Protein AF-A0A2W5XMQ4-F1 (afdb_monomer_lite)

Sequence (78 aa):
MRRSYLDYAMSVIVARALPDVRDGLKPVHRRILYAMLQLGLAPDKPHRKCAGTVGEVLKNYHPHGDVSVYDALVRMAQ

Foldseek 3Di:
DVVVVVVVVVCCVPQNPAADPVPRDHQLVVLLVVLCVVVVVDPVDDDDDVCVSLVSSCVPPNVDDSVVNVVVVVVVVD

Secondary structure (DSSP, 8-state):
-HHHHHHHHHHHIIIIISPPTTT---HHHHHHHHHHHHTT--TTSPP--HHHHHHHHHHHT--S-HHHHHHHHHHHT-

Structure (mmCIF, N/CA/C/O backbone):
data_AF-A0A2W5XMQ4-F1
#
_entry.id   AF-A0A2W5XMQ4-F1
#
loop_
_atom_site.group_PDB
_atom_site.id
_atom_site.type_symbol
_atom_site.label_atom_id
_atom_site.label_alt_id
_atom_site.label_comp_id
_atom_site.label_asym_id
_atom_site.label_entity_id
_atom_site.label_seq_id
_atom_site.pdbx_PDB_ins_code
_atom_site.Cartn_x
_atom_site.Cartn_y
_atom_site.Cartn_z
_atom_site.occupancy
_atom_site.B_iso_or_equiv
_atom_site.auth_seq_id
_atom_site.auth_comp_id
_atom_site.auth_asym_id
_atom_site.auth_atom_id
_atom_site.pdbx_PDB_model_num
ATOM 1 N N . MET A 1 1 ? 21.929 1.413 -22.610 1.00 82.44 1 MET A N 1
ATOM 2 C CA . MET A 1 1 ? 20.644 2.152 -22.558 1.00 82.44 1 M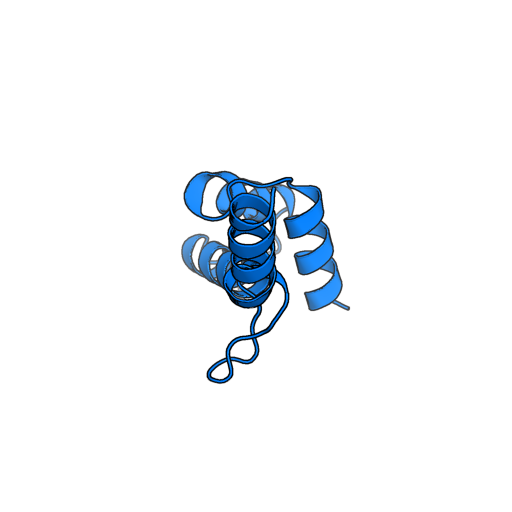ET A CA 1
ATOM 3 C C . MET A 1 1 ? 19.428 1.298 -22.913 1.00 82.44 1 MET A C 1
ATOM 5 O O . MET A 1 1 ? 18.533 1.216 -22.086 1.00 82.44 1 MET A O 1
ATOM 9 N N . ARG A 1 2 ? 19.378 0.629 -24.079 1.00 90.19 2 ARG A N 1
ATOM 10 C CA . ARG A 1 2 ? 18.192 -0.141 -24.528 1.00 90.19 2 ARG A CA 1
ATOM 11 C C . ARG A 1 2 ? 17.664 -1.166 -23.509 1.00 90.19 2 ARG A C 1
ATOM 13 O O . ARG A 1 2 ? 16.463 -1.222 -23.293 1.00 90.19 2 ARG A O 1
ATOM 20 N N . ARG A 1 3 ? 18.551 -1.936 -22.865 1.00 92.69 3 ARG A N 1
ATOM 21 C CA . ARG A 1 3 ? 18.176 -2.939 -21.850 1.00 92.69 3 ARG A CA 1
ATOM 22 C C . ARG A 1 3 ? 17.546 -2.302 -20.608 1.00 92.69 3 ARG A C 1
ATOM 24 O O . ARG A 1 3 ? 16.421 -2.628 -20.275 1.00 92.69 3 ARG A O 1
ATOM 31 N N . SER A 1 4 ? 18.218 -1.319 -20.007 1.00 93.06 4 SER A N 1
ATOM 32 C CA . SER A 1 4 ? 17.706 -0.593 -18.835 1.00 93.06 4 SER A CA 1
ATOM 33 C C . SER A 1 4 ? 16.367 0.099 -19.104 1.00 93.06 4 SER A C 1
ATOM 35 O O . SER A 1 4 ? 15.504 0.123 -18.234 1.00 93.06 4 SER A O 1
ATOM 37 N N . TYR A 1 5 ? 16.179 0.634 -20.316 1.00 95.19 5 TYR A N 1
ATOM 38 C CA . TYR A 1 5 ? 14.899 1.205 -20.730 1.00 95.19 5 TYR A CA 1
ATOM 39 C C . TYR A 1 5 ? 13.798 0.140 -20.796 1.00 95.19 5 TYR A C 1
ATOM 41 O O . TYR A 1 5 ? 12.716 0.354 -20.257 1.00 95.19 5 TYR A O 1
ATOM 49 N N . LEU A 1 6 ? 14.082 -1.011 -21.414 1.00 95.50 6 LEU A N 1
ATOM 50 C CA . LEU A 1 6 ? 13.129 -2.116 -21.521 1.00 95.50 6 LEU A CA 1
ATOM 51 C C . LEU A 1 6 ? 12.749 -2.671 -20.138 1.00 95.50 6 LEU A C 1
ATOM 53 O O . LEU A 1 6 ? 11.565 -2.848 -19.863 1.00 95.50 6 LEU A O 1
ATOM 57 N N . ASP A 1 7 ? 13.735 -2.883 -19.262 1.00 94.75 7 ASP A N 1
ATOM 58 C CA . ASP A 1 7 ? 13.528 -3.403 -17.905 1.00 94.75 7 ASP A CA 1
ATOM 59 C C . ASP A 1 7 ? 12.655 -2.443 -17.080 1.00 94.75 7 ASP A C 1
ATOM 61 O O . ASP A 1 7 ? 11.687 -2.855 -16.435 1.00 94.75 7 ASP A O 1
ATOM 65 N N . TYR A 1 8 ? 12.937 -1.136 -17.157 1.00 94.31 8 TYR A N 1
ATOM 66 C CA . TYR A 1 8 ? 12.123 -0.125 -16.488 1.00 94.31 8 TYR A CA 1
ATOM 67 C C . TYR A 1 8 ? 10.706 -0.055 -17.066 1.00 94.31 8 TYR A C 1
ATOM 69 O O . TYR A 1 8 ? 9.739 -0.103 -16.303 1.00 94.31 8 TYR A O 1
ATOM 77 N N . ALA A 1 9 ? 10.560 0.003 -18.393 1.00 95.38 9 ALA A N 1
ATOM 78 C CA . ALA A 1 9 ? 9.258 0.058 -19.053 1.00 95.38 9 ALA A CA 1
ATOM 79 C C . ALA A 1 9 ? 8.387 -1.148 -18.673 1.00 95.38 9 ALA A C 1
ATOM 81 O O . ALA A 1 9 ? 7.227 -0.979 -18.294 1.00 95.38 9 ALA A O 1
ATOM 82 N N . MET A 1 10 ? 8.965 -2.352 -18.681 1.00 95.19 10 MET A N 1
ATOM 83 C CA . MET A 1 10 ? 8.262 -3.570 -18.285 1.00 95.19 10 MET A CA 1
ATOM 84 C C . MET A 1 10 ? 7.836 -3.529 -16.814 1.00 95.19 10 MET A C 1
ATOM 86 O O . MET A 1 10 ? 6.688 -3.842 -16.497 1.00 95.19 10 MET A O 1
ATOM 90 N N . SER A 1 11 ? 8.720 -3.068 -15.918 1.00 92.69 11 SER A N 1
ATOM 91 C CA . SER A 1 11 ? 8.394 -2.920 -14.492 1.00 92.69 11 SER A CA 1
ATOM 92 C C . SER A 1 11 ? 7.215 -1.967 -14.258 1.00 92.69 11 SER A C 1
ATOM 94 O O . SER A 1 11 ? 6.360 -2.225 -13.410 1.00 92.69 11 SER A O 1
ATOM 96 N N . VAL A 1 12 ? 7.127 -0.887 -15.041 1.00 93.38 12 VAL A N 1
ATOM 97 C CA . VAL A 1 12 ? 6.039 0.088 -14.940 1.00 93.38 12 VAL A CA 1
ATOM 98 C C . VAL A 1 12 ? 4.731 -0.509 -15.444 1.00 93.38 12 VAL A C 1
ATOM 100 O O . VAL A 1 12 ? 3.713 -0.376 -14.766 1.00 93.38 12 VAL A O 1
ATOM 103 N N . ILE A 1 13 ? 4.748 -1.178 -16.598 1.00 93.19 13 ILE A N 1
ATOM 104 C CA . ILE A 1 13 ? 3.544 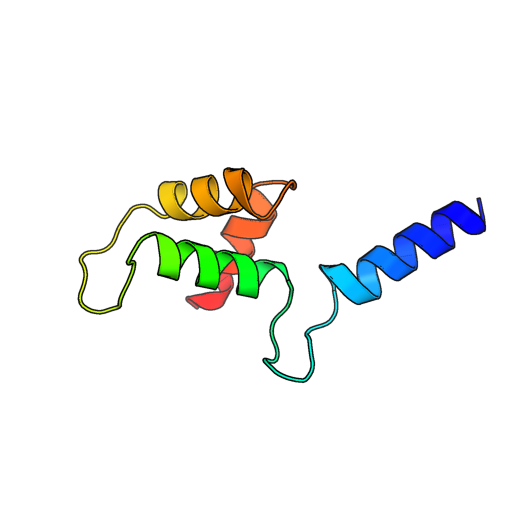-1.750 -17.213 1.00 93.19 13 ILE A CA 1
ATOM 105 C C . ILE A 1 13 ? 2.935 -2.818 -16.301 1.00 93.19 13 ILE A C 1
ATOM 107 O O . ILE A 1 13 ? 1.754 -2.735 -15.972 1.00 93.19 13 ILE A O 1
ATOM 111 N N . VAL A 1 14 ? 3.745 -3.779 -15.854 1.00 91.12 14 VAL A N 1
ATOM 112 C CA . VAL A 1 14 ? 3.254 -4.972 -15.149 1.00 91.12 14 VAL A CA 1
ATOM 113 C C . VAL A 1 14 ? 3.009 -4.711 -13.663 1.00 91.12 14 VAL A C 1
ATOM 115 O O . VAL A 1 14 ? 2.026 -5.188 -13.105 1.00 91.12 14 VAL A O 1
ATOM 118 N N . ALA A 1 15 ? 3.893 -3.963 -12.997 1.00 89.31 15 ALA A N 1
ATOM 119 C CA . ALA A 1 15 ? 3.916 -3.891 -11.535 1.00 89.31 15 ALA A CA 1
ATOM 120 C C . ALA A 1 15 ? 3.574 -2.506 -10.962 1.00 89.31 15 ALA A C 1
ATOM 122 O O . ALA A 1 15 ? 3.726 -2.287 -9.756 1.00 89.31 15 ALA A O 1
ATOM 123 N N . ARG A 1 16 ? 3.105 -1.557 -11.785 1.00 91.94 16 ARG A N 1
ATOM 124 C CA . ARG A 1 16 ? 2.773 -0.202 -11.313 1.00 91.94 16 ARG A CA 1
ATOM 125 C C . ARG A 1 16 ? 1.521 0.389 -11.953 1.00 91.94 16 ARG A C 1
ATOM 127 O O . ARG A 1 16 ? 0.622 0.821 -11.235 1.00 91.94 16 ARG A O 1
ATOM 134 N N . ALA A 1 17 ? 1.485 0.471 -13.279 1.00 90.94 17 ALA A N 1
ATOM 135 C CA . ALA A 1 17 ? 0.563 1.346 -13.994 1.00 90.94 17 ALA A CA 1
ATOM 136 C C . ALA A 1 17 ? -0.789 0.697 -14.297 1.00 90.94 17 ALA A C 1
ATOM 138 O O . ALA A 1 17 ? -1.815 1.362 -14.116 1.00 90.94 17 ALA A O 1
ATOM 139 N N . LEU A 1 18 ? -0.792 -0.560 -14.750 1.00 93.81 18 LEU A N 1
ATOM 140 C CA . LEU A 1 18 ? -1.999 -1.255 -15.189 1.00 93.81 18 LEU A CA 1
ATOM 141 C C . LEU A 1 18 ? -2.613 -2.100 -14.058 1.00 93.81 18 LEU A C 1
ATOM 143 O O . LEU A 1 18 ? -1.875 -2.650 -13.237 1.00 93.81 18 LEU A O 1
ATOM 147 N N . PRO A 1 19 ? -3.953 -2.174 -13.974 1.00 95.75 19 PRO A N 1
ATOM 148 C CA . PRO A 1 19 ? -4.633 -3.074 -13.051 1.00 95.75 19 PRO A CA 1
ATOM 149 C C . PRO A 1 19 ? -4.570 -4.532 -13.529 1.00 95.75 19 PRO A C 1
ATOM 151 O O . PRO A 1 19 ? -4.444 -4.801 -14.724 1.00 95.75 19 PRO A O 1
ATOM 154 N N . ASP A 1 20 ? -4.696 -5.470 -12.590 1.00 95.38 20 ASP A N 1
ATOM 155 C CA . ASP A 1 20 ? -4.907 -6.886 -12.912 1.00 95.38 20 ASP A CA 1
ATOM 156 C C . ASP A 1 20 ? -6.372 -7.114 -13.321 1.00 95.38 20 ASP A C 1
ATOM 158 O O . ASP A 1 20 ? -7.282 -6.524 -12.744 1.00 95.38 20 ASP A O 1
ATOM 162 N N . VAL A 1 21 ? -6.616 -7.970 -14.313 1.00 96.50 21 VAL A N 1
ATOM 163 C CA . VAL A 1 21 ? -7.965 -8.239 -14.843 1.00 96.50 21 VAL A CA 1
ATOM 164 C C . VAL A 1 21 ? -8.878 -8.946 -13.837 1.00 96.50 21 VAL A C 1
ATOM 166 O O . VAL A 1 21 ? -10.096 -8.828 -13.925 1.00 96.50 21 VAL A O 1
ATOM 169 N N . ARG A 1 22 ? -8.309 -9.686 -12.879 1.00 96.88 22 ARG A N 1
ATOM 170 C CA . ARG A 1 22 ? -9.080 -10.520 -11.945 1.00 96.88 22 ARG A CA 1
ATOM 171 C C . ARG A 1 22 ? -9.758 -9.711 -10.849 1.00 96.88 22 ARG A C 1
ATOM 173 O O . ARG A 1 22 ? -10.832 -10.088 -10.399 1.00 96.88 22 ARG A O 1
ATOM 180 N N . ASP A 1 23 ? -9.112 -8.638 -10.402 1.00 96.31 23 ASP A N 1
ATOM 181 C CA . ASP A 1 23 ? -9.589 -7.807 -9.293 1.00 96.31 23 ASP A CA 1
ATOM 182 C C . ASP A 1 23 ? -9.718 -6.319 -9.652 1.00 96.31 23 ASP A C 1
ATOM 184 O O . ASP A 1 23 ? -10.257 -5.545 -8.867 1.00 96.31 23 ASP A O 1
ATOM 188 N N . GLY A 1 24 ? -9.242 -5.895 -10.826 1.00 96.00 24 GLY A N 1
ATOM 189 C CA . GLY A 1 24 ? -9.251 -4.495 -11.246 1.00 96.00 24 GLY A CA 1
ATOM 190 C C . GLY A 1 24 ? -8.293 -3.603 -10.448 1.00 96.00 24 GLY A C 1
ATOM 191 O O . GLY A 1 24 ? -8.333 -2.379 -10.586 1.00 96.00 24 GLY A O 1
ATOM 192 N N . LEU A 1 25 ? -7.414 -4.172 -9.615 1.00 96.5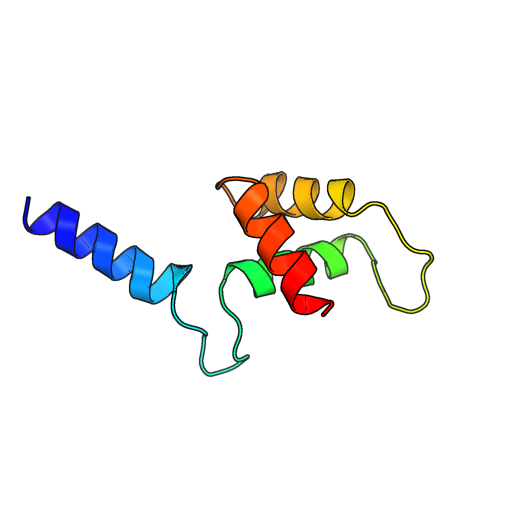6 25 LEU A N 1
ATOM 193 C CA . LEU A 1 25 ? -6.566 -3.416 -8.699 1.00 96.56 25 LEU A CA 1
ATOM 194 C C . LEU A 1 25 ? -5.136 -3.272 -9.216 1.00 96.56 25 LEU A C 1
ATOM 196 O O . LEU A 1 25 ? -4.480 -4.226 -9.650 1.00 96.56 25 LEU A O 1
ATOM 200 N N . LYS A 1 26 ? -4.599 -2.059 -9.059 1.00 96.19 26 LYS A N 1
ATOM 201 C CA . LYS A 1 26 ? -3.157 -1.816 -9.149 1.00 96.19 26 LYS A CA 1
ATOM 202 C C . LYS A 1 26 ? -2.453 -2.379 -7.907 1.00 96.19 26 LYS A C 1
ATOM 204 O O . LYS A 1 26 ? -3.067 -2.454 -6.836 1.00 96.19 26 LYS A O 1
ATOM 209 N N . PRO A 1 27 ? -1.147 -2.696 -7.982 1.00 96.06 27 PRO A N 1
ATOM 210 C CA . PRO A 1 27 ? -0.414 -3.262 -6.848 1.00 96.06 27 PRO A CA 1
ATOM 211 C C . PRO A 1 27 ? -0.468 -2.428 -5.561 1.00 96.06 27 PRO A C 1
ATOM 213 O O . PRO A 1 27 ? -0.512 -3.001 -4.476 1.00 96.06 27 PRO A O 1
ATOM 216 N N . VAL A 1 28 ? -0.509 -1.092 -5.652 1.00 96.94 28 VAL A N 1
ATOM 217 C CA . VAL A 1 28 ? -0.611 -0.216 -4.469 1.00 96.94 28 VAL A CA 1
ATOM 218 C C . VAL A 1 28 ? -1.949 -0.376 -3.737 1.00 96.94 28 VAL A C 1
ATOM 220 O O . VAL A 1 28 ? -1.945 -0.532 -2.520 1.00 96.94 28 VAL A O 1
ATOM 223 N N . HIS A 1 29 ? -3.073 -0.451 -4.461 1.00 97.44 29 HIS A N 1
ATOM 224 C CA . HIS A 1 29 ? -4.402 -0.634 -3.863 1.00 97.44 29 HIS A CA 1
ATOM 225 C C . HIS A 1 29 ? -4.490 -1.975 -3.132 1.00 97.44 29 HIS A C 1
ATOM 227 O O . HIS A 1 29 ? -4.914 -2.036 -1.981 1.00 97.44 29 HIS A O 1
ATOM 233 N N . ARG A 1 30 ? -3.999 -3.047 -3.769 1.00 97.31 30 ARG A N 1
ATOM 234 C CA . ARG A 1 30 ? -4.005 -4.396 -3.189 1.00 97.31 30 ARG A CA 1
ATOM 235 C C . ARG A 1 30 ? -3.209 -4.463 -1.886 1.00 97.31 30 ARG A C 1
ATOM 237 O O . ARG A 1 30 ? -3.676 -5.044 -0.914 1.00 97.31 30 ARG A O 1
ATOM 244 N N . ARG A 1 31 ? -2.030 -3.834 -1.846 1.00 97.50 31 ARG A N 1
ATOM 245 C CA . ARG A 1 31 ? -1.185 -3.772 -0.641 1.00 97.50 31 ARG A CA 1
ATOM 246 C C . ARG A 1 31 ? -1.853 -2.987 0.488 1.00 97.50 31 ARG A C 1
ATOM 248 O O . ARG A 1 31 ? -1.788 -3.430 1.628 1.00 97.50 31 ARG A O 1
ATOM 255 N N . ILE A 1 32 ? -2.517 -1.871 0.175 1.00 97.31 32 ILE A N 1
ATOM 256 C CA . ILE A 1 32 ? -3.272 -1.078 1.158 1.00 97.31 32 ILE A CA 1
ATOM 257 C C . ILE A 1 32 ? -4.398 -1.911 1.770 1.00 97.31 32 ILE A C 1
ATOM 259 O O . ILE A 1 32 ? -4.445 -2.056 2.988 1.00 97.31 32 ILE A O 1
ATOM 263 N N . LEU A 1 33 ? -5.261 -2.506 0.943 1.00 97.12 33 LEU A N 1
ATOM 264 C CA . LEU A 1 33 ? -6.388 -3.310 1.426 1.00 97.12 33 LEU A CA 1
ATOM 265 C C . LEU A 1 33 ? -5.914 -4.527 2.228 1.00 97.12 33 LEU A C 1
ATOM 267 O O . LEU A 1 33 ? -6.487 -4.846 3.267 1.00 97.12 33 LEU A O 1
ATOM 271 N N . TYR A 1 34 ? -4.826 -5.168 1.794 1.00 97.25 34 TYR A N 1
ATOM 272 C CA . TYR A 1 34 ? -4.234 -6.280 2.528 1.00 97.25 34 TYR A CA 1
ATOM 273 C C . TYR A 1 34 ? -3.681 -5.848 3.893 1.00 97.25 34 TYR A C 1
ATOM 275 O O . TYR A 1 34 ? -3.957 -6.502 4.894 1.00 97.25 34 TYR A O 1
ATOM 283 N N . ALA A 1 35 ? -2.965 -4.724 3.974 1.00 97.12 35 ALA A N 1
ATOM 284 C CA . ALA A 1 35 ? -2.489 -4.193 5.251 1.00 97.12 35 ALA A CA 1
ATOM 285 C C . ALA A 1 35 ? -3.651 -3.798 6.179 1.00 97.12 35 ALA A C 1
ATOM 287 O O . ALA A 1 35 ? -3.612 -4.081 7.373 1.00 97.12 35 ALA A O 1
ATOM 288 N N . MET A 1 36 ? -4.720 -3.202 5.638 1.00 96.38 36 MET A N 1
ATOM 289 C CA . MET A 1 36 ? -5.933 -2.895 6.405 1.00 96.38 36 MET A CA 1
ATOM 290 C C . MET A 1 36 ? -6.584 -4.160 6.975 1.00 96.38 36 MET A C 1
ATOM 292 O O . MET A 1 36 ? -6.996 -4.157 8.136 1.00 96.38 36 MET A O 1
ATOM 296 N N . LEU A 1 37 ? -6.621 -5.243 6.193 1.00 96.00 37 LEU A N 1
ATOM 297 C CA . LEU A 1 37 ? -7.098 -6.548 6.644 1.00 96.00 37 LEU A CA 1
ATOM 298 C C . LEU A 1 37 ? -6.226 -7.106 7.781 1.00 96.00 37 LEU A C 1
ATOM 300 O O . LEU A 1 37 ? -6.768 -7.517 8.802 1.00 96.00 37 LEU A O 1
ATOM 304 N N . GLN A 1 38 ? -4.895 -7.060 7.649 1.00 95.88 38 GLN A N 1
ATOM 305 C CA . GLN A 1 38 ? -3.967 -7.521 8.696 1.00 95.88 38 GLN A CA 1
ATOM 306 C C . GLN A 1 38 ? -4.083 -6.706 9.995 1.00 95.88 38 GLN A C 1
ATOM 308 O O . GLN A 1 38 ? -3.986 -7.254 11.089 1.00 95.88 38 GLN A O 1
ATOM 313 N N . LEU A 1 39 ? -4.346 -5.402 9.890 1.00 95.31 39 LEU A N 1
ATOM 314 C CA . LEU A 1 39 ? -4.553 -4.513 11.038 1.00 95.31 39 LEU A CA 1
ATOM 315 C C . LEU A 1 39 ? -5.956 -4.623 11.667 1.00 95.31 39 LEU A C 1
ATOM 317 O O . LEU A 1 39 ? -6.223 -3.959 12.681 1.00 95.31 39 LEU A O 1
ATOM 321 N N . GLY A 1 40 ? -6.852 -5.420 11.075 1.00 95.38 40 GLY A N 1
ATOM 322 C CA . GLY A 1 40 ? -8.232 -5.593 11.527 1.00 95.38 40 GLY A CA 1
ATOM 323 C C . GLY A 1 40 ? -9.091 -4.337 11.361 1.00 95.38 40 GLY A C 1
ATOM 324 O O . GLY A 1 40 ? -9.952 -4.069 12.198 1.00 95.38 40 GLY A O 1
ATOM 325 N N . LEU A 1 41 ? -8.842 -3.535 10.320 1.00 95.00 41 LEU A N 1
ATOM 326 C CA . LEU A 1 41 ? -9.579 -2.298 10.029 1.00 95.00 41 LEU A CA 1
ATOM 327 C C . LEU A 1 41 ? -10.880 -2.592 9.276 1.00 95.00 41 LEU A C 1
ATOM 329 O O . LEU A 1 41 ? -11.055 -2.198 8.124 1.00 95.00 41 LEU A O 1
ATOM 333 N N . ALA A 1 42 ? -11.773 -3.323 9.934 1.00 95.31 42 ALA A N 1
ATOM 334 C CA . ALA A 1 42 ? -13.097 -3.621 9.413 1.00 95.31 42 ALA A CA 1
ATOM 335 C C . ALA A 1 42 ? -14.075 -2.443 9.639 1.00 95.31 42 ALA A C 1
ATOM 337 O O . ALA A 1 42 ? -13.846 -1.623 10.535 1.00 95.31 42 ALA A O 1
ATOM 338 N N . PRO A 1 43 ? -15.167 -2.342 8.854 1.00 95.44 43 PRO A N 1
ATOM 339 C CA . PRO A 1 43 ? -16.119 -1.227 8.943 1.00 95.44 43 PRO A CA 1
ATOM 340 C C . PRO A 1 43 ? -16.834 -1.090 10.296 1.00 95.44 43 PRO A C 1
ATOM 342 O O . PRO A 1 43 ? -17.326 -0.016 10.619 1.00 95.44 43 PRO A O 1
ATOM 345 N N . ASP A 1 44 ? -16.895 -2.163 11.090 1.00 96.50 44 ASP A N 1
ATOM 346 C CA . ASP A 1 44 ? -17.485 -2.185 12.433 1.00 96.50 44 ASP A CA 1
ATOM 347 C C . ASP A 1 44 ? -16.537 -1.646 13.522 1.00 96.50 44 ASP A C 1
ATOM 349 O O . ASP A 1 44 ? -16.923 -1.545 14.689 1.00 96.50 44 ASP A O 1
ATOM 353 N N . LYS A 1 45 ? -15.281 -1.326 13.178 1.00 95.19 45 LYS A N 1
ATOM 354 C CA . LYS A 1 45 ? -14.269 -0.836 14.122 1.00 95.19 45 LYS A CA 1
ATOM 355 C C . LYS A 1 45 ? -14.139 0.693 14.088 1.00 95.19 45 LYS A C 1
ATOM 357 O O . LYS A 1 45 ? -14.334 1.306 13.041 1.00 95.19 45 LYS A O 1
ATOM 362 N N . PRO A 1 46 ? -13.734 1.330 15.206 1.00 96.44 46 PRO A N 1
ATOM 363 C CA . PRO A 1 46 ? -13.445 2.761 15.227 1.00 96.44 46 PRO A CA 1
ATOM 364 C C . PRO A 1 46 ? -12.349 3.153 14.230 1.00 96.44 46 PRO A C 1
ATOM 366 O O . PRO A 1 46 ? -11.384 2.410 14.019 1.00 96.44 46 PRO A O 1
ATOM 369 N N . HIS A 1 47 ? -12.452 4.363 13.681 1.00 95.25 47 HIS A N 1
ATOM 370 C CA . HIS A 1 47 ? -11.432 4.903 12.788 1.00 95.25 47 HIS A CA 1
ATOM 371 C C . HIS A 1 47 ? -10.062 4.991 13.470 1.00 95.25 47 HIS A C 1
ATOM 373 O O . HIS A 1 47 ? -9.930 5.432 14.614 1.00 95.25 47 HIS A O 1
ATOM 379 N N . ARG A 1 48 ? -9.018 4.618 12.727 1.00 95.19 48 ARG A N 1
ATOM 380 C CA . ARG A 1 48 ? -7.617 4.774 13.131 1.00 95.19 48 ARG A CA 1
ATOM 381 C C . ARG A 1 48 ? -6.915 5.775 12.222 1.00 95.19 48 ARG A C 1
ATOM 383 O O . ARG A 1 48 ? -7.349 6.038 11.104 1.00 95.19 48 ARG A O 1
ATOM 390 N N . LYS A 1 49 ? -5.814 6.350 12.707 1.00 96.75 49 LYS A N 1
ATOM 391 C CA . LYS A 1 49 ? -5.027 7.323 11.941 1.00 96.75 49 LYS A CA 1
ATOM 392 C C . LYS A 1 49 ? -4.419 6.667 10.698 1.00 96.75 49 LYS A C 1
ATOM 394 O O . LYS A 1 49 ? -3.763 5.633 10.811 1.00 96.75 49 LYS A O 1
ATOM 399 N N . CYS A 1 50 ? -4.556 7.324 9.543 1.00 95.31 50 CYS A N 1
ATOM 400 C CA . CYS A 1 50 ? -4.034 6.843 8.258 1.00 95.31 50 CYS A CA 1
ATOM 401 C C . CYS A 1 50 ? -2.523 6.572 8.289 1.00 95.31 50 CYS A C 1
ATOM 403 O O . CYS A 1 50 ? -2.059 5.646 7.632 1.00 95.31 50 CYS A O 1
ATOM 405 N N . ALA A 1 51 ? -1.771 7.329 9.098 1.00 96.62 51 ALA A N 1
ATOM 406 C CA . ALA A 1 51 ? -0.334 7.135 9.291 1.00 96.62 51 ALA A CA 1
ATOM 407 C C . ALA A 1 51 ? 0.026 5.704 9.737 1.00 96.62 51 ALA A C 1
ATOM 409 O O . ALA A 1 51 ? 1.057 5.186 9.323 1.00 96.62 51 ALA A O 1
ATOM 410 N N . GLY A 1 52 ? -0.837 5.041 10.521 1.00 95.19 52 GLY A N 1
ATOM 411 C CA . GLY A 1 52 ? -0.626 3.649 10.925 1.00 95.19 52 GLY A CA 1
ATOM 412 C C . GLY A 1 52 ? -0.718 2.684 9.742 1.00 95.19 52 GLY A C 1
ATOM 413 O O . GLY A 1 52 ? 0.190 1.888 9.523 1.00 95.19 52 GLY A O 1
ATOM 414 N N . THR A 1 53 ? -1.774 2.800 8.934 1.00 95.69 53 THR A N 1
ATOM 415 C CA . THR A 1 53 ? -1.957 1.972 7.731 1.00 95.69 53 THR A CA 1
ATOM 416 C C . THR A 1 53 ? -0.858 2.225 6.701 1.00 95.69 53 THR A C 1
ATOM 418 O O . THR A 1 53 ? -0.300 1.275 6.160 1.00 95.69 53 THR A O 1
ATOM 421 N N . VAL A 1 54 ? -0.510 3.491 6.444 1.00 97.06 54 VAL A N 1
ATOM 422 C CA . VAL A 1 54 ? 0.572 3.850 5.514 1.00 97.06 54 VAL A CA 1
ATOM 423 C C . VAL A 1 54 ? 1.907 3.285 6.003 1.00 97.06 54 VAL A C 1
ATOM 425 O O . VAL A 1 54 ? 2.610 2.647 5.224 1.00 97.06 54 VAL A O 1
ATOM 428 N N . GLY A 1 55 ? 2.229 3.441 7.291 1.00 96.81 55 GLY A N 1
ATOM 429 C CA . GLY A 1 55 ? 3.453 2.891 7.875 1.00 96.81 55 GLY A CA 1
ATOM 430 C C . GLY A 1 55 ? 3.548 1.371 7.736 1.00 96.81 55 GLY A C 1
ATOM 431 O O . GLY A 1 55 ? 4.596 0.855 7.355 1.00 96.81 55 GLY A O 1
ATOM 432 N N . GLU A 1 56 ? 2.445 0.658 7.962 1.00 96.62 56 GLU A N 1
ATOM 433 C CA . GLU A 1 56 ? 2.384 -0.799 7.811 1.00 96.62 56 GLU A CA 1
ATOM 434 C C . GLU A 1 56 ? 2.598 -1.245 6.355 1.00 96.62 56 GLU A C 1
ATOM 436 O O . GLU A 1 56 ? 3.363 -2.174 6.082 1.00 96.62 56 GLU A O 1
ATOM 441 N N . VAL A 1 57 ? 1.982 -0.541 5.398 1.00 97.62 57 VAL A N 1
ATOM 442 C CA . VAL A 1 57 ? 2.169 -0.805 3.965 1.00 97.62 57 VAL A CA 1
ATOM 443 C C . VAL A 1 57 ? 3.629 -0.614 3.561 1.00 97.62 57 VAL A C 1
ATOM 445 O O . VAL A 1 57 ? 4.176 -1.462 2.855 1.00 97.62 57 VAL A O 1
ATOM 448 N N . LEU A 1 58 ? 4.272 0.462 4.014 1.00 96.56 58 LEU A N 1
ATOM 449 C CA . LEU A 1 58 ? 5.668 0.763 3.688 1.00 96.56 58 LEU A CA 1
ATOM 450 C C . LEU A 1 58 ? 6.637 -0.244 4.301 1.00 96.56 58 LEU A C 1
ATOM 452 O O . LEU A 1 58 ? 7.551 -0.711 3.624 1.00 96.56 58 LEU A O 1
ATOM 456 N N . LYS A 1 59 ? 6.407 -0.604 5.566 1.00 95.25 59 LYS A N 1
ATOM 457 C CA . LYS A 1 59 ? 7.253 -1.531 6.316 1.00 95.25 59 LYS A CA 1
ATOM 458 C C . LYS A 1 59 ? 7.289 -2.920 5.681 1.00 95.25 59 LYS A C 1
ATOM 460 O O . LYS A 1 59 ? 8.359 -3.514 5.599 1.00 95.25 59 LYS A O 1
ATOM 465 N N . ASN A 1 60 ? 6.134 -3.431 5.253 1.00 96.06 60 ASN A N 1
ATOM 466 C CA . ASN A 1 60 ? 5.996 -4.848 4.909 1.00 96.06 60 ASN A CA 1
ATOM 467 C C . ASN A 1 60 ? 5.773 -5.123 3.417 1.00 96.06 60 ASN A C 1
ATOM 469 O O . ASN A 1 60 ? 6.107 -6.211 2.952 1.00 96.06 60 ASN A O 1
ATOM 473 N N . TYR A 1 61 ? 5.210 -4.180 2.651 1.00 95.81 61 TYR A N 1
A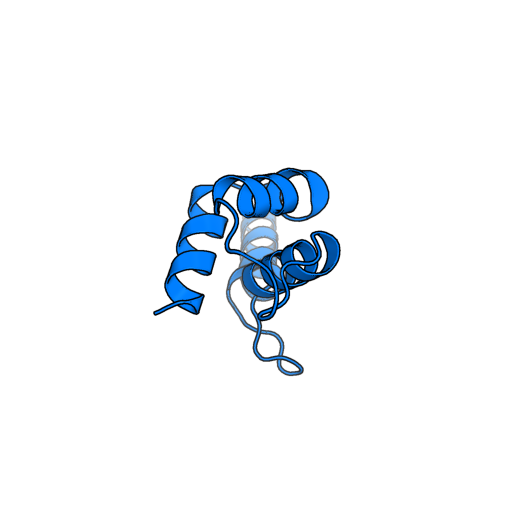TOM 474 C CA . TYR A 1 61 ? 4.664 -4.502 1.326 1.00 95.81 61 TYR A CA 1
ATOM 475 C C . TYR A 1 61 ? 5.049 -3.532 0.201 1.00 95.81 61 TYR A C 1
ATOM 477 O O . TYR A 1 61 ? 4.984 -3.914 -0.970 1.00 95.81 61 TYR A O 1
ATOM 485 N N . HIS A 1 62 ? 5.419 -2.283 0.493 1.00 95.50 62 HIS A N 1
ATOM 486 C CA . HIS A 1 62 ? 5.614 -1.241 -0.516 1.00 95.50 62 HIS A CA 1
ATOM 487 C C . HIS A 1 62 ? 6.902 -0.430 -0.270 1.00 95.50 62 HIS A C 1
ATOM 489 O O . HIS A 1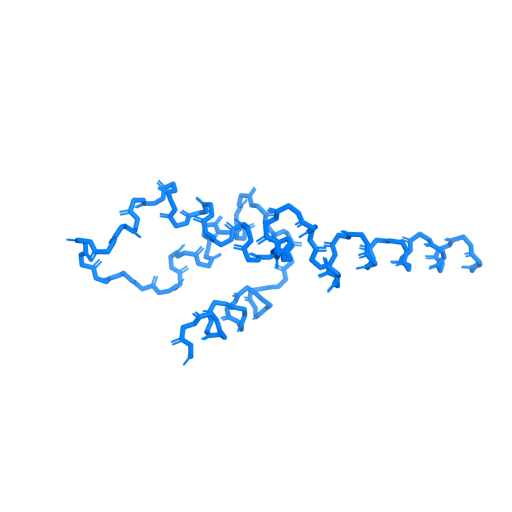 62 ? 6.852 0.598 0.397 1.00 95.50 62 HIS A O 1
ATOM 495 N N . PRO A 1 63 ? 8.050 -0.833 -0.849 1.00 94.12 63 PRO A N 1
ATOM 496 C CA . PRO A 1 63 ? 9.348 -0.189 -0.617 1.00 94.12 63 PRO A CA 1
ATOM 497 C C . PRO A 1 63 ? 9.538 1.077 -1.479 1.00 94.12 63 PRO A C 1
ATOM 499 O O . PRO A 1 63 ? 10.548 1.241 -2.166 1.00 94.12 63 PRO A O 1
ATOM 502 N N . HIS A 1 64 ? 8.535 1.954 -1.510 1.00 93.44 64 HIS A N 1
ATOM 503 C CA . HIS A 1 64 ? 8.553 3.223 -2.247 1.00 93.44 64 HIS A CA 1
ATOM 504 C C . HIS A 1 64 ? 7.999 4.351 -1.368 1.00 93.44 64 HIS A C 1
ATOM 506 O O . HIS A 1 64 ? 7.630 4.110 -0.228 1.00 93.44 64 HIS A O 1
ATOM 512 N N . GLY A 1 65 ? 7.965 5.585 -1.875 1.00 92.81 65 GLY A N 1
ATOM 513 C CA . GLY A 1 65 ? 7.551 6.752 -1.089 1.00 92.81 65 GLY A CA 1
ATOM 514 C C . GLY A 1 65 ? 6.133 6.646 -0.516 1.00 92.81 65 GLY A C 1
ATOM 515 O O . GLY A 1 65 ? 5.204 6.178 -1.183 1.00 92.81 65 GLY A O 1
ATOM 516 N N . ASP A 1 66 ? 5.975 7.155 0.702 1.00 95.69 66 ASP A N 1
ATOM 517 C CA . ASP A 1 66 ? 4.726 7.245 1.460 1.00 95.69 66 ASP A CA 1
ATOM 518 C C . ASP A 1 66 ? 3.632 8.027 0.726 1.00 95.69 66 ASP A C 1
ATOM 520 O O . ASP A 1 66 ? 2.477 7.601 0.719 1.00 95.69 66 ASP A O 1
ATOM 524 N N . VAL A 1 67 ? 4.008 9.101 0.025 1.00 96.25 67 VAL A N 1
ATOM 525 C CA . VAL A 1 67 ? 3.097 9.940 -0.770 1.00 96.25 67 VAL A CA 1
ATOM 526 C C . VAL A 1 67 ? 2.271 9.102 -1.745 1.00 96.25 67 VAL A C 1
ATOM 528 O O . VAL A 1 67 ? 1.057 9.252 -1.824 1.00 96.25 67 VAL A O 1
ATOM 531 N N . SER A 1 68 ? 2.900 8.150 -2.442 1.00 93.31 68 SER A N 1
ATOM 532 C CA . SER A 1 68 ? 2.204 7.317 -3.433 1.00 93.31 68 SER A CA 1
ATOM 533 C C . SER A 1 68 ? 1.149 6.396 -2.812 1.00 93.31 68 SER A C 1
ATOM 535 O O . SER A 1 68 ? 0.126 6.108 -3.436 1.00 93.31 68 SER A O 1
ATOM 537 N N . VAL A 1 69 ? 1.380 5.957 -1.573 1.00 97.00 69 VAL A N 1
ATOM 538 C CA . VAL A 1 69 ? 0.451 5.124 -0.805 1.00 97.00 69 VAL A CA 1
ATOM 539 C C . VAL A 1 69 ? -0.679 5.985 -0.249 1.00 97.00 69 VAL A C 1
ATOM 541 O O . VAL A 1 69 ? -1.844 5.611 -0.370 1.00 97.00 69 VAL A O 1
ATOM 544 N N . TYR A 1 70 ? -0.352 7.143 0.327 1.00 97.62 70 TYR A N 1
ATOM 545 C CA . TYR A 1 70 ? -1.337 8.051 0.907 1.00 97.62 70 TYR A CA 1
ATOM 546 C C . TYR A 1 70 ? -2.282 8.626 -0.153 1.00 97.62 70 TYR A C 1
ATOM 548 O O . TYR A 1 70 ? -3.496 8.566 0.017 1.00 97.62 70 TYR A O 1
ATOM 556 N N . ASP A 1 71 ? -1.756 9.080 -1.289 1.00 96.81 71 ASP A N 1
ATOM 557 C CA . ASP A 1 71 ? -2.568 9.591 -2.395 1.00 96.81 71 ASP A CA 1
ATOM 558 C C . ASP A 1 71 ? -3.513 8.525 -2.960 1.00 96.81 71 ASP A C 1
ATOM 560 O O . ASP A 1 71 ? -4.655 8.818 -3.318 1.00 96.81 71 ASP A O 1
ATOM 564 N N . ALA A 1 72 ? -3.045 7.277 -3.062 1.00 96.69 72 ALA A N 1
ATOM 565 C CA . ALA A 1 72 ? -3.882 6.162 -3.487 1.00 96.69 72 ALA A CA 1
ATOM 566 C C . ALA A 1 72 ? -4.983 5.865 -2.458 1.00 96.69 72 ALA A C 1
ATOM 568 O O . ALA A 1 72 ? -6.132 5.659 -2.839 1.00 96.69 72 ALA A O 1
ATOM 569 N N . LEU A 1 73 ? -4.653 5.890 -1.162 1.00 95.88 73 LEU A N 1
ATOM 570 C CA . LEU A 1 73 ? -5.613 5.708 -0.073 1.00 95.88 73 LEU A CA 1
ATOM 571 C C . LEU A 1 73 ? -6.703 6.788 -0.096 1.00 95.88 73 LEU A C 1
ATOM 573 O O . LEU A 1 73 ? -7.881 6.456 -0.017 1.00 95.88 73 LEU A O 1
ATOM 577 N N . VAL A 1 74 ? -6.319 8.059 -0.250 1.00 97.44 74 VAL A N 1
ATOM 578 C CA . VAL A 1 74 ? -7.264 9.183 -0.317 1.00 97.44 74 VAL A CA 1
ATOM 579 C C . VAL A 1 74 ? -8.191 9.046 -1.524 1.00 97.44 74 VAL A C 1
ATOM 581 O O . VAL A 1 74 ? -9.396 9.198 -1.369 1.00 97.44 74 VAL A O 1
ATOM 584 N N . ARG A 1 75 ? -7.667 8.697 -2.708 1.00 96.50 75 ARG A N 1
ATOM 585 C CA . ARG A 1 75 ? -8.491 8.509 -3.918 1.00 96.50 75 ARG A CA 1
ATOM 586 C C . ARG A 1 75 ? -9.483 7.352 -3.818 1.00 96.50 75 ARG A C 1
ATOM 588 O O . ARG A 1 75 ? -10.519 7.411 -4.459 1.00 96.50 75 ARG A O 1
ATOM 595 N N . MET A 1 76 ? -9.177 6.308 -3.048 1.00 94.50 76 MET A N 1
ATOM 596 C CA . MET A 1 76 ? -10.119 5.203 -2.821 1.00 94.50 76 MET A CA 1
ATOM 597 C C . MET A 1 76 ? -11.278 5.582 -1.886 1.00 94.50 76 MET A C 1
ATOM 599 O O . MET A 1 76 ? -12.247 4.833 -1.811 1.00 94.50 76 MET A O 1
ATOM 603 N N . ALA A 1 77 ? -11.173 6.697 -1.159 1.00 94.81 77 ALA A N 1
A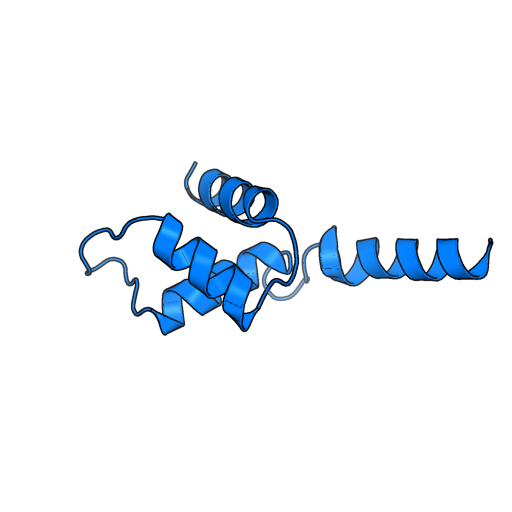TOM 604 C CA . ALA A 1 77 ? -12.181 7.163 -0.206 1.00 94.81 77 ALA A CA 1
ATOM 605 C C . ALA A 1 77 ? -13.028 8.348 -0.716 1.00 94.81 77 ALA A C 1
ATOM 607 O O . ALA A 1 77 ? -13.886 8.821 0.028 1.00 94.81 77 ALA A O 1
ATOM 608 N N . GLN A 1 78 ? -12.758 8.848 -1.928 1.00 91.81 78 GLN A N 1
ATOM 609 C CA . GLN A 1 78 ? -13.522 9.911 -2.599 1.00 91.81 78 GLN A CA 1
ATOM 610 C C . GLN A 1 78 ? -14.719 9.329 -3.347 1.00 91.81 78 GLN A C 1
ATOM 612 O O . GLN A 1 78 ? -15.781 9.984 -3.310 1.00 91.81 78 GLN A O 1
#

pLDDT: mean 95.17, std 2.31, range [82.44, 97.62]

Radius of gyration: 14.47 Å; chains: 1; bounding box: 38×20×40 Å